Protein AF-A0AAV4BTK8-F1 (afdb_monomer_lite)

Organism: NCBI:txid259542

Radius of gyration: 22.27 Å; chains: 1; bounding box: 43×31×61 Å

Sequence (105 aa):
MGDLLHPNSCECAFSGLDLFAVLPTQSSVENGFWVEHHPISTLTDTGPVEFVVNGSGEEYTDLPETFLHVRVKDTKPDGGALTDTDIVTPTNMYAEALFSQVDVS

Structure (mmCIF, N/CA/C/O backbone):
data_AF-A0AAV4BTK8-F1
#
_entry.id   AF-A0AAV4BTK8-F1
#
loop_
_atom_site.group_PDB
_atom_site.id
_atom_site.type_symbol
_atom_site.label_atom_id
_atom_site.label_alt_id
_atom_site.label_comp_id
_atom_site.label_asym_id
_atom_site.label_entity_id
_atom_site.label_seq_id
_atom_site.pdbx_PDB_ins_code
_atom_site.Cartn_x
_atom_site.Cartn_y
_atom_site.Cartn_z
_atom_site.occupancy
_atom_site.B_iso_or_equiv
_atom_site.auth_seq_id
_atom_site.auth_comp_id
_atom_site.auth_asym_id
_atom_site.auth_atom_id
_atom_site.pdbx_PDB_model_num
ATOM 1 N N . MET A 1 1 ? 24.142 -4.079 -24.751 1.00 51.59 1 MET A N 1
ATOM 2 C CA . MET A 1 1 ? 23.085 -4.113 -25.780 1.00 51.59 1 MET A CA 1
ATOM 3 C C . MET A 1 1 ? 22.276 -5.352 -25.467 1.00 51.59 1 MET A C 1
ATOM 5 O O . MET A 1 1 ? 22.836 -6.433 -25.581 1.00 51.59 1 MET A O 1
ATOM 9 N N . GLY A 1 2 ? 21.086 -5.185 -24.886 1.00 61.00 2 GLY A N 1
ATOM 10 C CA . GLY A 1 2 ? 20.249 -6.314 -24.472 1.00 61.00 2 GLY A CA 1
ATOM 11 C C . GLY A 1 2 ? 19.723 -7.074 -25.687 1.00 61.00 2 GLY A C 1
ATOM 12 O O . GLY A 1 2 ? 19.479 -6.468 -26.731 1.00 61.00 2 GLY A O 1
ATOM 13 N N . ASP A 1 3 ? 19.586 -8.393 -25.567 1.00 75.44 3 ASP A N 1
ATOM 14 C CA . ASP A 1 3 ? 19.061 -9.225 -26.648 1.00 75.44 3 ASP A CA 1
ATOM 15 C C . ASP A 1 3 ? 17.572 -8.929 -26.875 1.00 75.44 3 ASP A C 1
ATOM 17 O O . ASP A 1 3 ? 16.767 -8.893 -25.943 1.00 75.44 3 ASP A O 1
ATOM 21 N N . LEU A 1 4 ? 17.198 -8.720 -28.136 1.00 83.62 4 LEU A N 1
ATOM 22 C CA . LEU A 1 4 ? 15.806 -8.536 -28.536 1.00 83.62 4 LEU A CA 1
ATOM 23 C C . LEU A 1 4 ? 15.056 -9.869 -28.426 1.00 83.62 4 LEU A C 1
ATOM 25 O O . LEU A 1 4 ? 15.558 -10.905 -28.863 1.00 83.62 4 LEU A O 1
ATOM 29 N N . LEU A 1 5 ? 13.818 -9.845 -27.922 1.00 84.81 5 LEU A N 1
ATOM 30 C CA . LEU A 1 5 ? 13.001 -11.057 -27.768 1.00 84.81 5 LEU A CA 1
ATOM 31 C C . LEU A 1 5 ? 12.586 -11.664 -29.120 1.00 84.81 5 LEU A C 1
ATOM 33 O O . LEU A 1 5 ? 12.280 -12.854 -29.201 1.00 84.81 5 LEU A O 1
ATOM 37 N N . HIS A 1 6 ? 12.569 -10.857 -30.187 1.00 86.56 6 HIS A N 1
ATOM 38 C CA . HIS A 1 6 ? 12.225 -11.286 -31.541 1.00 86.56 6 HIS A CA 1
ATOM 39 C C . HIS A 1 6 ? 13.144 -10.623 -32.589 1.00 86.56 6 HIS A C 1
ATOM 41 O O . HIS A 1 6 ? 13.378 -9.418 -32.495 1.00 86.56 6 HIS A O 1
ATOM 47 N N . PRO A 1 7 ? 13.605 -11.337 -33.640 1.00 84.75 7 PRO A N 1
ATOM 48 C CA . PRO A 1 7 ? 14.545 -10.798 -34.637 1.00 84.75 7 PRO A CA 1
ATOM 49 C C . PRO A 1 7 ? 14.065 -9.549 -35.391 1.00 84.75 7 PRO A C 1
ATOM 51 O O . PRO A 1 7 ? 14.880 -8.755 -35.847 1.00 84.75 7 PRO A O 1
ATOM 54 N N . ASN A 1 8 ? 12.745 -9.387 -35.529 1.00 83.94 8 ASN A N 1
ATOM 55 C CA . ASN A 1 8 ? 12.121 -8.227 -36.183 1.00 83.94 8 ASN A CA 1
ATOM 56 C C . ASN A 1 8 ? 11.614 -7.168 -35.186 1.00 83.94 8 ASN A C 1
ATOM 58 O O . ASN A 1 8 ? 10.908 -6.248 -35.588 1.00 83.94 8 ASN A O 1
ATOM 62 N N . SER A 1 9 ? 11.894 -7.332 -33.890 1.00 84.44 9 SER A N 1
ATOM 63 C CA . SER A 1 9 ? 11.590 -6.321 -32.875 1.00 84.44 9 SER A CA 1
ATOM 64 C C . SER A 1 9 ? 12.602 -5.177 -32.962 1.00 84.44 9 SER A C 1
ATOM 66 O O . SER A 1 9 ? 13.754 -5.392 -33.325 1.00 84.44 9 SER A O 1
ATOM 68 N N . CYS A 1 10 ? 12.208 -3.970 -32.567 1.00 82.81 10 CYS A N 1
ATOM 69 C CA . CYS A 1 10 ? 13.136 -2.887 -32.225 1.00 82.81 10 CYS A CA 1
ATOM 70 C C . CYS A 1 10 ? 13.161 -2.667 -30.705 1.00 82.81 10 CYS A C 1
ATOM 72 O O . CYS A 1 10 ? 12.395 -3.310 -29.982 1.00 82.81 10 CYS A O 1
ATOM 74 N N . GLU A 1 11 ? 14.047 -1.800 -30.211 1.00 82.94 11 GLU A N 1
ATOM 75 C CA . GLU A 1 11 ? 13.972 -1.345 -28.819 1.00 82.94 11 GLU A CA 1
ATOM 76 C C . GLU A 1 11 ? 12.697 -0.528 -28.591 1.00 82.94 11 GLU A C 1
ATOM 78 O O . GLU A 1 11 ? 12.236 0.205 -29.471 1.00 82.94 11 GLU A O 1
ATOM 83 N N . CYS A 1 12 ? 12.113 -0.673 -27.404 1.00 76.25 12 CYS A N 1
ATOM 84 C CA . CYS A 1 12 ? 10.889 0.021 -27.034 1.00 76.25 12 CYS A CA 1
ATOM 85 C C . CYS A 1 12 ? 11.104 1.535 -26.962 1.00 76.25 12 CYS A C 1
ATOM 87 O O . CYS A 1 12 ? 11.623 2.066 -25.987 1.00 76.25 12 CYS A O 1
ATOM 89 N N . ALA A 1 13 ? 10.633 2.234 -27.993 1.00 65.44 13 ALA A N 1
ATOM 90 C CA . ALA A 1 13 ? 10.258 3.637 -27.935 1.00 65.44 13 ALA A CA 1
ATOM 91 C C . ALA A 1 13 ? 8.743 3.698 -28.149 1.00 65.44 13 ALA A C 1
ATOM 93 O O . ALA A 1 13 ? 8.235 3.238 -29.175 1.00 65.44 13 ALA A O 1
ATOM 94 N N . PHE A 1 14 ? 8.003 4.199 -27.162 1.00 57.81 14 PHE A N 1
ATOM 95 C CA . PHE A 1 14 ? 6.541 4.203 -27.183 1.00 57.81 14 PHE A CA 1
ATOM 96 C C . PHE A 1 14 ? 5.994 4.887 -28.452 1.00 57.81 14 PHE A C 1
ATOM 98 O O . PHE A 1 14 ? 6.062 6.106 -28.595 1.00 57.81 14 PHE A O 1
ATOM 105 N N . SER A 1 15 ? 5.431 4.103 -29.375 1.00 56.72 15 SER A N 1
ATOM 106 C CA . SER A 1 15 ? 4.686 4.584 -30.546 1.00 56.72 15 SER A CA 1
ATOM 107 C C . SER A 1 15 ? 3.376 3.799 -30.655 1.00 56.72 15 SER A C 1
ATOM 109 O O . SER A 1 15 ? 3.228 2.855 -31.420 1.00 56.72 15 SER A O 1
ATOM 111 N N . GLY A 1 16 ? 2.417 4.146 -29.795 1.00 58.41 16 GLY A N 1
ATOM 112 C CA . GLY A 1 16 ? 1.187 3.378 -29.563 1.00 58.41 16 GLY A CA 1
ATOM 113 C C . GLY A 1 16 ? 0.131 3.402 -30.680 1.00 58.41 16 GLY A C 1
ATOM 114 O O . GLY A 1 16 ? -1.051 3.461 -30.357 1.00 58.41 16 GLY A O 1
ATOM 115 N N . LEU A 1 17 ? 0.504 3.394 -31.966 1.00 61.50 17 LEU A N 1
ATOM 116 C CA . LEU A 1 17 ? -0.462 3.492 -33.076 1.00 61.50 17 LEU A CA 1
ATOM 117 C C . LEU A 1 17 ? -0.332 2.418 -34.172 1.00 61.50 17 LEU A C 1
ATOM 119 O O . LEU A 1 17 ? -1.046 2.499 -35.169 1.00 61.50 17 LEU A O 1
ATOM 123 N N . ASP A 1 18 ? 0.520 1.404 -34.010 1.00 67.81 18 ASP A N 1
ATOM 124 C CA . ASP A 1 18 ? 0.572 0.270 -34.943 1.00 67.81 18 ASP A CA 1
ATOM 125 C C . ASP A 1 18 ? 0.103 -1.022 -34.259 1.00 67.81 18 ASP A C 1
ATOM 127 O O . ASP A 1 18 ? 0.774 -1.567 -33.386 1.00 67.81 18 ASP A O 1
ATOM 131 N N . LEU A 1 19 ? -1.089 -1.485 -34.645 1.00 63.72 19 LEU A N 1
ATOM 132 C CA . LEU A 1 19 ? -1.764 -2.646 -34.058 1.00 63.72 19 LEU A CA 1
ATOM 133 C C . LEU A 1 19 ? -1.246 -3.988 -34.610 1.00 63.72 19 LEU A C 1
ATOM 135 O O . LEU A 1 19 ? -1.517 -5.031 -34.019 1.00 63.72 19 LEU A O 1
ATOM 139 N N . PHE A 1 20 ? -0.539 -3.977 -35.745 1.00 82.31 20 PHE A N 1
ATOM 140 C CA . PHE A 1 20 ? -0.101 -5.194 -36.442 1.00 82.31 20 PHE A CA 1
ATOM 141 C C . PHE A 1 20 ? 1.419 -5.331 -36.531 1.00 82.31 20 PHE A C 1
ATOM 143 O O . PHE A 1 20 ? 1.913 -6.386 -36.940 1.00 82.31 20 PHE A O 1
ATOM 150 N N . ALA A 1 21 ? 2.165 -4.294 -36.150 1.00 77.69 21 ALA A N 1
ATOM 151 C CA . ALA A 1 21 ? 3.603 -4.388 -35.990 1.00 77.69 21 ALA A CA 1
ATOM 152 C C . ALA A 1 21 ? 3.990 -5.401 -34.906 1.00 77.69 21 ALA A C 1
ATOM 154 O O . ALA A 1 21 ? 3.289 -5.619 -33.915 1.00 77.69 21 ALA A O 1
ATOM 155 N N . VAL A 1 22 ? 5.166 -5.999 -35.092 1.00 83.81 22 VAL A N 1
ATOM 156 C CA . VAL A 1 22 ? 5.841 -6.732 -34.022 1.00 83.81 22 VAL A CA 1
ATOM 157 C C . VAL A 1 22 ? 6.108 -5.745 -32.890 1.00 83.81 22 VAL A C 1
ATOM 159 O O . VAL A 1 22 ? 6.728 -4.705 -33.114 1.00 83.81 22 VAL A O 1
ATOM 162 N N . LEU A 1 23 ? 5.630 -6.069 -31.687 1.00 81.12 23 LEU A N 1
ATOM 163 C CA . LEU A 1 23 ? 5.841 -5.228 -30.514 1.00 81.12 23 LEU A CA 1
ATOM 164 C C . LEU A 1 23 ? 7.343 -5.058 -30.250 1.00 81.12 23 LEU A C 1
ATOM 166 O O . LEU A 1 23 ? 8.097 -6.030 -30.377 1.00 81.12 23 LEU A O 1
ATOM 170 N N . PRO A 1 24 ? 7.788 -3.850 -29.881 1.00 83.75 24 PRO A N 1
ATOM 171 C CA . PRO A 1 24 ? 9.177 -3.633 -29.539 1.00 83.75 24 PRO A CA 1
ATOM 172 C C . PRO A 1 24 ? 9.535 -4.321 -28.212 1.00 83.75 24 PRO A C 1
ATOM 174 O O . PRO A 1 24 ? 8.678 -4.592 -27.370 1.00 83.75 24 PRO A O 1
ATOM 177 N N . THR A 1 25 ? 10.823 -4.580 -28.004 1.00 85.06 25 THR A N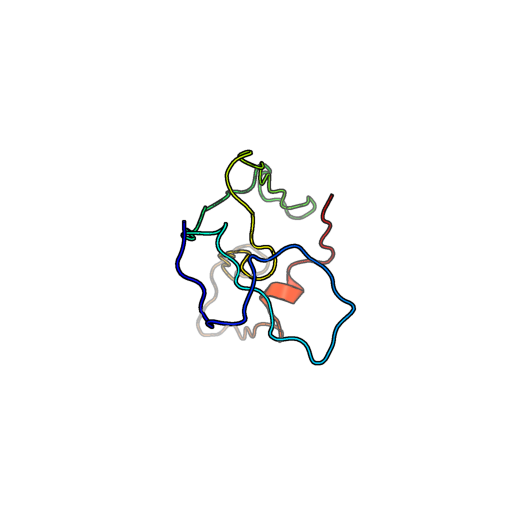 1
ATOM 178 C CA . THR A 1 25 ? 11.358 -5.222 -26.802 1.00 85.06 25 THR A CA 1
ATOM 179 C C . THR A 1 25 ? 11.788 -4.138 -25.821 1.00 85.06 25 THR A C 1
ATOM 181 O O . THR A 1 25 ? 12.576 -3.259 -26.173 1.00 85.06 25 THR A O 1
ATOM 184 N N . GLN A 1 26 ? 11.281 -4.188 -24.587 1.00 82.12 26 GLN A N 1
ATOM 185 C CA . GLN A 1 26 ? 11.793 -3.361 -23.495 1.00 82.12 26 GLN A CA 1
ATOM 186 C C . GLN A 1 26 ? 13.173 -3.888 -23.078 1.00 82.12 26 GLN A C 1
ATOM 188 O O . GLN A 1 26 ? 13.268 -4.987 -22.542 1.00 82.12 26 GLN A O 1
ATOM 193 N N . SER A 1 27 ? 14.228 -3.119 -23.348 1.00 82.19 27 SER A N 1
ATOM 194 C CA . SER A 1 27 ? 15.622 -3.447 -23.015 1.00 82.19 27 SER A CA 1
ATOM 195 C C . SER A 1 27 ? 16.209 -2.570 -21.903 1.00 82.19 27 SER A C 1
ATOM 197 O O . SER A 1 27 ? 17.304 -2.852 -21.432 1.00 82.19 27 SER A O 1
ATOM 199 N N . SER A 1 28 ? 15.514 -1.504 -21.490 1.00 81.44 28 SER A N 1
ATOM 200 C CA . SER A 1 28 ? 16.016 -0.519 -20.520 1.00 81.44 28 SER A CA 1
ATOM 201 C C . SER A 1 28 ? 15.811 -0.923 -19.058 1.00 81.44 28 SER A C 1
ATOM 203 O O . SER A 1 28 ? 16.530 -0.433 -18.196 1.00 81.44 28 SER A O 1
ATOM 205 N N . VAL A 1 29 ? 14.836 -1.790 -18.763 1.00 84.00 29 VAL A N 1
ATOM 206 C CA . VAL A 1 29 ? 14.601 -2.317 -17.408 1.00 84.00 29 VAL A CA 1
ATOM 207 C C . VAL A 1 29 ? 15.240 -3.699 -17.320 1.00 84.00 29 VAL A C 1
ATOM 209 O O . VAL A 1 29 ? 14.740 -4.650 -17.915 1.00 84.00 29 VAL A O 1
ATOM 212 N N . GLU A 1 30 ? 16.364 -3.803 -16.613 1.00 85.69 30 GLU A N 1
ATOM 213 C CA . GLU A 1 30 ? 17.155 -5.042 -16.538 1.00 85.69 30 GLU A CA 1
ATOM 214 C C . GLU A 1 30 ? 16.757 -5.944 -15.361 1.00 85.69 30 GLU A C 1
ATOM 216 O O . GLU A 1 30 ? 16.886 -7.166 -15.434 1.00 85.69 30 GLU A O 1
ATOM 221 N N . ASN A 1 31 ? 16.282 -5.353 -14.265 1.00 86.94 31 ASN A N 1
ATOM 222 C CA . ASN A 1 31 ? 15.806 -6.063 -13.085 1.00 86.94 31 ASN A CA 1
ATOM 223 C C . ASN A 1 31 ? 14.727 -5.248 -12.356 1.00 86.94 31 ASN A C 1
ATOM 225 O O . ASN A 1 31 ? 14.509 -4.077 -12.663 1.00 86.94 31 ASN A O 1
ATOM 229 N N . GLY A 1 32 ? 14.066 -5.891 -11.396 1.00 88.81 32 GLY A N 1
ATOM 230 C CA . GLY A 1 32 ? 13.146 -5.253 -10.464 1.00 88.81 32 GLY A CA 1
ATOM 231 C C . GLY A 1 32 ? 13.397 -5.757 -9.047 1.00 88.81 32 GLY A C 1
ATOM 232 O O . GLY A 1 32 ? 13.868 -6.881 -8.844 1.00 88.81 32 GLY A O 1
ATOM 233 N N . PHE A 1 33 ? 13.090 -4.918 -8.065 1.00 92.31 33 PHE A N 1
ATOM 234 C CA . PHE A 1 33 ? 13.177 -5.252 -6.650 1.00 92.31 33 PHE A CA 1
ATOM 235 C C . PHE A 1 33 ? 12.077 -4.537 -5.867 1.00 92.31 33 PHE A C 1
ATOM 237 O O . PHE A 1 33 ? 11.506 -3.549 -6.320 1.00 92.31 33 PHE A O 1
ATOM 244 N N . TRP A 1 34 ? 11.790 -5.052 -4.674 1.00 92.94 34 TRP A N 1
ATOM 245 C CA . TRP A 1 34 ? 10.800 -4.478 -3.772 1.00 92.94 34 TRP A CA 1
ATOM 246 C C . TRP A 1 34 ? 11.448 -3.462 -2.838 1.00 92.94 34 TRP A C 1
ATOM 248 O O . TRP A 1 34 ? 12.464 -3.760 -2.206 1.00 92.94 34 TRP A O 1
ATOM 258 N N . VAL A 1 35 ? 10.825 -2.292 -2.710 1.00 92.62 35 VAL A N 1
ATOM 259 C CA . VAL A 1 35 ? 11.202 -1.267 -1.731 1.00 92.62 35 VAL A CA 1
ATOM 260 C C . VAL A 1 35 ? 10.062 -1.088 -0.745 1.00 92.62 35 VAL A C 1
ATOM 262 O O . VAL A 1 35 ? 8.923 -0.839 -1.133 1.00 92.62 35 VAL A O 1
ATOM 265 N N . GLU A 1 36 ? 10.364 -1.221 0.543 1.00 94.38 36 GLU A N 1
ATOM 266 C CA . GLU A 1 36 ? 9.390 -0.985 1.603 1.00 94.38 36 GLU A CA 1
ATOM 267 C C . GLU A 1 36 ? 9.431 0.484 2.035 1.00 94.38 36 GLU A C 1
ATOM 269 O O . GLU A 1 36 ? 10.475 1.004 2.433 1.00 94.38 36 GLU A O 1
ATOM 274 N N . HIS A 1 37 ? 8.274 1.144 1.981 1.00 93.81 37 HIS A N 1
ATOM 275 C CA . HIS A 1 37 ? 8.083 2.500 2.483 1.00 93.81 37 HIS A CA 1
ATOM 276 C C . HIS A 1 37 ? 7.172 2.469 3.709 1.00 93.81 37 HIS A C 1
ATOM 278 O O . HIS A 1 37 ? 6.074 1.912 3.674 1.00 93.81 37 HIS A O 1
ATOM 284 N N . HIS A 1 38 ? 7.614 3.097 4.796 1.00 94.62 38 HIS A N 1
ATOM 285 C CA . HIS A 1 38 ? 6.794 3.277 5.990 1.00 94.62 38 HIS A CA 1
ATOM 286 C C . HIS A 1 38 ? 6.029 4.608 5.939 1.00 94.62 38 HIS A C 1
ATOM 288 O O . HIS A 1 38 ? 6.494 5.548 5.285 1.00 94.62 38 HIS A O 1
ATOM 294 N N . PRO A 1 39 ? 4.888 4.716 6.645 1.00 94.88 39 PRO A N 1
ATOM 295 C CA . PRO A 1 39 ? 4.173 5.977 6.759 1.00 94.88 39 PRO A CA 1
ATOM 296 C C . PRO A 1 39 ? 5.055 7.066 7.373 1.00 94.88 39 PRO A C 1
ATOM 298 O O . PRO A 1 39 ? 5.800 6.809 8.323 1.00 94.88 39 PRO A O 1
ATOM 301 N N . ILE A 1 40 ? 4.934 8.292 6.867 1.00 94.75 40 ILE A N 1
ATOM 302 C CA . ILE A 1 40 ? 5.568 9.471 7.472 1.00 94.75 40 ILE A CA 1
ATOM 303 C C . ILE A 1 40 ? 4.706 10.076 8.587 1.00 94.75 40 ILE A C 1
ATOM 305 O O . ILE A 1 40 ? 5.221 10.790 9.448 1.00 94.75 40 ILE A O 1
ATOM 309 N N . SER A 1 41 ? 3.401 9.784 8.583 1.00 87.50 41 SER A N 1
ATOM 310 C CA . SER A 1 41 ? 2.450 10.233 9.593 1.00 87.50 41 SER A CA 1
ATOM 311 C C . SER A 1 41 ? 2.243 9.179 10.684 1.00 87.50 41 SER A C 1
ATOM 313 O O . SER A 1 41 ? 2.259 7.970 10.446 1.00 87.50 41 SER A O 1
ATOM 315 N N . THR A 1 42 ? 2.022 9.643 11.915 1.00 89.31 42 THR A N 1
ATOM 316 C CA . THR A 1 42 ? 1.514 8.782 12.988 1.00 89.31 42 THR A CA 1
ATOM 317 C C . THR A 1 42 ? 0.082 8.369 12.658 1.00 89.31 42 THR A C 1
ATOM 319 O O . THR A 1 42 ? -0.728 9.210 12.269 1.00 89.31 42 THR A O 1
ATOM 322 N N . LEU A 1 43 ? -0.252 7.094 12.868 1.00 88.69 43 LEU A N 1
ATOM 323 C CA . LEU A 1 43 ? -1.618 6.602 12.694 1.00 88.69 43 LEU A CA 1
ATOM 324 C C . LEU A 1 43 ? -2.557 7.259 13.714 1.00 88.69 43 LEU A C 1
ATOM 326 O O . LEU A 1 43 ? -2.306 7.225 14.920 1.00 88.69 43 LEU A O 1
ATOM 330 N N . THR A 1 44 ? -3.640 7.854 13.220 1.00 89.00 44 THR A N 1
ATOM 331 C CA . THR A 1 44 ? -4.693 8.484 14.025 1.00 89.00 44 THR A CA 1
ATOM 332 C C . THR A 1 44 ? -6.058 8.118 13.453 1.00 89.00 44 THR A C 1
ATOM 334 O O . THR A 1 44 ? -6.153 7.753 12.286 1.00 89.00 44 THR A O 1
ATOM 337 N N . ASP A 1 45 ? -7.122 8.272 14.241 1.00 84.94 45 ASP A N 1
ATOM 338 C CA . ASP A 1 45 ? -8.481 7.901 13.814 1.00 84.94 45 ASP A CA 1
ATOM 339 C C . ASP A 1 45 ? -9.089 8.850 12.762 1.00 84.94 45 ASP A C 1
ATOM 341 O O . ASP A 1 45 ? -10.172 8.591 12.244 1.00 84.94 45 ASP A O 1
ATOM 345 N N . THR A 1 46 ? -8.444 9.989 12.485 1.00 85.06 46 THR A N 1
ATOM 346 C CA . THR A 1 46 ? -9.024 11.067 11.657 1.00 85.06 46 THR A CA 1
ATOM 347 C C . THR A 1 46 ? -8.090 11.614 10.582 1.00 85.06 46 THR A C 1
ATOM 349 O O . THR A 1 46 ? -8.557 12.308 9.681 1.00 85.06 46 THR A O 1
ATOM 352 N N . GLY A 1 47 ? -6.786 11.337 10.670 1.00 88.56 47 GLY A N 1
ATOM 353 C CA . GLY A 1 47 ? -5.785 11.834 9.730 1.00 88.56 47 GLY A CA 1
ATOM 354 C C . GLY A 1 47 ? -5.459 10.837 8.613 1.00 88.56 47 GLY A C 1
ATOM 355 O O . GLY A 1 47 ? -5.670 9.634 8.781 1.00 88.56 47 GLY A O 1
ATOM 356 N N . PRO A 1 48 ? -4.910 11.316 7.485 1.00 91.56 48 PRO A N 1
ATOM 357 C CA . PRO A 1 48 ? -4.449 10.445 6.414 1.00 91.56 48 PRO A CA 1
ATOM 358 C C . PRO A 1 48 ? -3.212 9.636 6.828 1.00 91.56 48 PRO A C 1
ATOM 360 O O . PRO A 1 48 ? -2.363 10.079 7.613 1.00 91.56 48 PRO A O 1
ATOM 363 N N . VAL A 1 49 ? -3.088 8.445 6.244 1.00 92.94 49 VAL A N 1
ATOM 364 C CA . VAL A 1 49 ? -1.843 7.672 6.263 1.00 92.94 49 VAL A CA 1
ATOM 365 C C . VAL A 1 49 ? -1.030 8.093 5.046 1.00 92.94 49 VAL A C 1
ATOM 367 O O . VAL A 1 49 ? -1.401 7.786 3.916 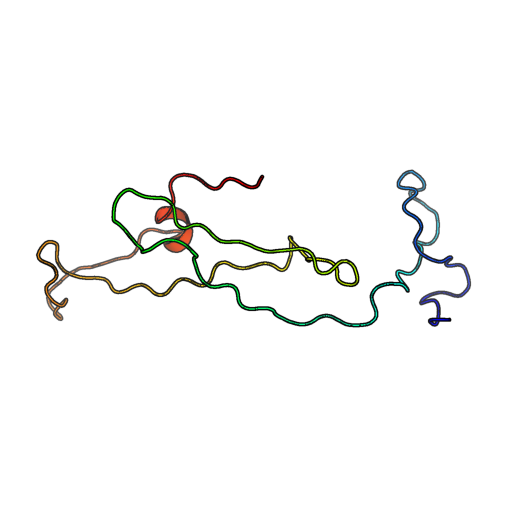1.00 92.94 49 VAL A O 1
ATOM 370 N N . GLU A 1 50 ? 0.053 8.830 5.274 1.00 94.00 50 GLU A N 1
ATOM 371 C CA . GLU A 1 50 ? 0.846 9.435 4.204 1.00 94.00 50 GLU A CA 1
ATOM 372 C C . GLU A 1 50 ? 2.143 8.662 3.977 1.00 94.00 50 GLU A C 1
ATOM 374 O O . GLU A 1 50 ? 2.848 8.312 4.927 1.00 94.00 50 GLU A O 1
ATOM 379 N N . PHE A 1 51 ? 2.479 8.441 2.708 1.00 94.12 51 PHE A N 1
ATOM 380 C CA . PHE A 1 51 ? 3.717 7.802 2.272 1.00 94.12 51 PHE A CA 1
ATOM 381 C C . PHE A 1 51 ? 4.460 8.732 1.318 1.00 94.12 51 PHE A C 1
ATOM 383 O O . PHE A 1 51 ? 3.845 9.429 0.514 1.00 94.12 51 PHE A O 1
ATOM 390 N N . VAL A 1 52 ? 5.791 8.707 1.380 1.00 93.56 52 VAL A N 1
ATOM 391 C CA . VAL A 1 52 ? 6.651 9.416 0.428 1.00 93.56 52 VAL A CA 1
ATOM 392 C C . VAL A 1 52 ? 7.490 8.391 -0.322 1.00 93.56 52 VAL A C 1
ATOM 394 O O . VAL A 1 52 ? 8.358 7.733 0.258 1.00 93.56 52 VAL A O 1
ATOM 397 N N . VAL A 1 53 ? 7.220 8.274 -1.622 1.00 91.69 53 VAL A N 1
ATOM 398 C CA . VAL A 1 53 ? 7.955 7.420 -2.560 1.00 91.69 53 VAL A CA 1
ATOM 399 C C . VAL A 1 53 ? 8.735 8.340 -3.496 1.00 91.69 53 VAL A C 1
ATOM 401 O O . VAL A 1 53 ? 8.188 8.893 -4.445 1.00 91.69 53 VAL A O 1
ATOM 404 N N . ASN A 1 54 ? 10.009 8.573 -3.178 1.00 89.00 54 ASN A N 1
ATOM 405 C CA . ASN A 1 54 ? 10.867 9.438 -3.986 1.00 89.00 54 ASN A CA 1
ATOM 406 C C . ASN A 1 54 ? 11.411 8.669 -5.193 1.00 89.00 54 ASN A C 1
ATOM 408 O O . ASN A 1 54 ? 11.864 7.537 -5.045 1.00 89.00 54 ASN A O 1
ATOM 412 N N . GLY A 1 55 ? 11.444 9.313 -6.360 1.00 83.75 55 GLY A N 1
ATOM 413 C CA . GLY A 1 55 ? 12.168 8.781 -7.513 1.00 83.75 55 GLY A CA 1
ATOM 414 C C . GLY A 1 55 ? 13.681 8.806 -7.280 1.00 83.75 55 GLY A C 1
ATOM 415 O O . GLY A 1 55 ? 14.208 9.753 -6.693 1.00 83.75 55 GLY A O 1
ATOM 416 N N . SER A 1 56 ? 14.384 7.785 -7.766 1.00 79.19 56 SER A N 1
ATOM 417 C CA . SER A 1 56 ? 15.842 7.653 -7.630 1.00 79.19 56 SER A CA 1
ATOM 418 C C . SER A 1 56 ? 16.627 8.133 -8.857 1.00 79.19 56 SER A C 1
ATOM 420 O O . SER A 1 56 ? 17.853 8.098 -8.856 1.00 79.19 56 SER A O 1
ATOM 422 N N . GLY A 1 57 ? 15.945 8.611 -9.905 1.00 81.38 57 GLY A N 1
ATOM 423 C CA . GLY A 1 57 ? 16.551 9.122 -11.143 1.00 81.38 57 GLY A CA 1
ATOM 424 C C . GLY A 1 57 ? 17.093 8.041 -12.086 1.00 81.38 57 GLY A C 1
ATOM 425 O O . GLY A 1 57 ? 17.173 8.284 -13.288 1.00 81.38 57 GLY A O 1
ATOM 426 N N . GLU A 1 58 ? 17.411 6.860 -11.559 1.00 84.19 58 GLU A N 1
ATOM 427 C CA . GLU A 1 58 ? 17.891 5.694 -12.312 1.00 84.19 58 GLU A CA 1
ATOM 428 C C . GLU A 1 58 ? 16.861 4.555 -12.348 1.00 84.19 58 GLU A C 1
ATOM 430 O O . GLU A 1 58 ? 16.867 3.756 -13.284 1.00 84.19 58 GLU A O 1
ATOM 435 N N 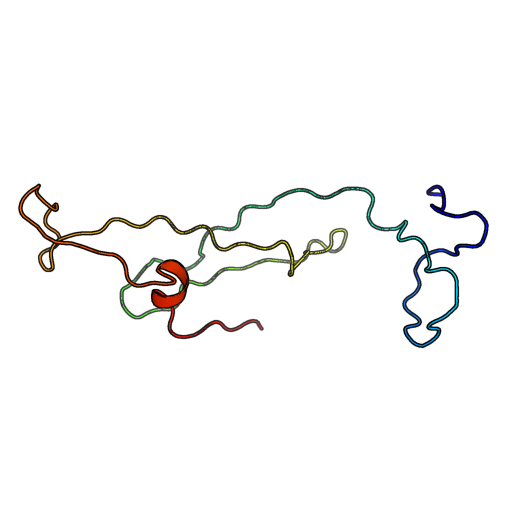. GLU A 1 59 ? 15.952 4.493 -11.370 1.00 87.88 59 GLU A N 1
ATOM 436 C CA . GLU A 1 59 ? 14.950 3.430 -11.261 1.00 87.88 59 GLU A CA 1
ATOM 437 C C . GLU A 1 59 ? 13.545 3.957 -11.579 1.00 87.88 59 GLU A C 1
ATOM 439 O O . GLU A 1 59 ? 13.230 5.141 -11.413 1.00 87.88 59 GLU A O 1
ATOM 444 N N . TYR A 1 60 ? 12.682 3.041 -12.012 1.00 85.94 60 TYR A N 1
ATOM 445 C CA . TYR A 1 60 ? 11.270 3.302 -12.264 1.00 85.94 60 TYR A CA 1
ATOM 446 C C . TYR A 1 60 ? 10.418 2.656 -11.173 1.00 85.94 60 TYR A C 1
ATOM 448 O O . TYR A 1 60 ? 10.687 1.532 -10.754 1.00 85.94 60 TYR A O 1
ATOM 456 N N . THR A 1 61 ? 9.359 3.344 -10.749 1.00 88.12 61 THR A N 1
ATOM 457 C CA . THR A 1 61 ? 8.334 2.761 -9.876 1.00 88.12 61 THR A CA 1
ATOM 458 C C . THR A 1 61 ? 7.269 2.079 -10.727 1.00 88.12 61 THR A C 1
ATOM 460 O O . THR A 1 61 ? 6.610 2.731 -11.540 1.00 88.12 61 THR A O 1
ATOM 463 N N . ASP A 1 62 ? 7.071 0.780 -10.517 1.00 88.75 62 ASP A N 1
ATOM 464 C CA . ASP A 1 62 ? 5.967 0.033 -11.118 1.00 88.75 62 ASP A CA 1
ATOM 465 C C . ASP A 1 62 ? 4.691 0.218 -10.274 1.00 88.75 62 ASP A C 1
ATOM 467 O O . ASP A 1 62 ? 4.476 -0.448 -9.261 1.00 88.75 62 ASP A O 1
ATOM 471 N N . LEU A 1 63 ? 3.856 1.192 -10.657 1.00 86.44 63 LEU A N 1
ATOM 472 C CA . LEU A 1 63 ? 2.609 1.499 -9.945 1.00 86.44 63 LEU A CA 1
ATOM 473 C C . LEU A 1 63 ? 1.590 0.340 -9.977 1.00 86.44 63 LEU A C 1
ATOM 475 O O . LEU A 1 63 ? 0.991 0.074 -8.933 1.00 86.44 63 LEU A O 1
ATOM 479 N N . PRO A 1 64 ? 1.366 -0.359 -11.113 1.00 87.81 64 PRO A N 1
ATOM 480 C CA . PRO A 1 64 ? 0.566 -1.586 -11.132 1.00 87.81 64 PRO A CA 1
ATOM 481 C C . PRO A 1 64 ? 1.043 -2.666 -10.156 1.00 87.81 64 PRO A C 1
ATOM 483 O O . PRO A 1 64 ? 0.212 -3.389 -9.608 1.00 87.81 64 PRO A O 1
ATOM 486 N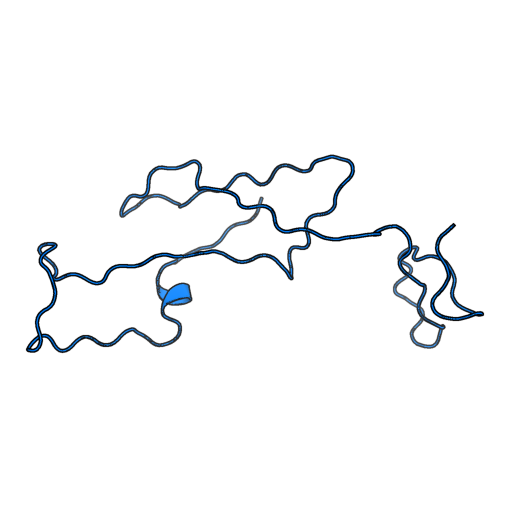 N . GLU A 1 65 ? 2.354 -2.768 -9.935 1.00 90.44 65 GLU A N 1
ATOM 487 C CA . GLU A 1 65 ? 2.967 -3.721 -9.006 1.00 90.44 65 GLU A CA 1
ATOM 488 C C . GLU A 1 65 ? 3.298 -3.084 -7.639 1.00 90.44 65 GLU A C 1
ATOM 490 O O . GLU A 1 65 ? 4.296 -3.402 -7.002 1.00 90.44 65 GLU A O 1
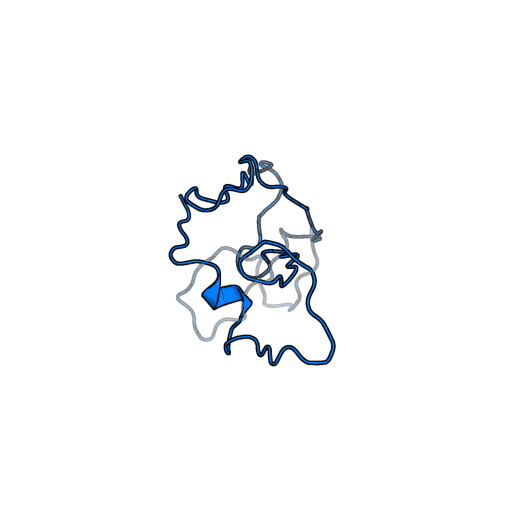ATOM 495 N N . THR A 1 66 ? 2.446 -2.174 -7.152 1.00 91.00 66 THR A N 1
ATOM 496 C CA . THR A 1 66 ? 2.568 -1.555 -5.821 1.00 91.00 66 THR A CA 1
ATOM 497 C C . THR A 1 66 ? 1.419 -1.986 -4.906 1.00 91.00 66 THR A C 1
ATOM 499 O O . THR A 1 66 ? 0.251 -1.960 -5.294 1.00 91.00 66 THR A O 1
ATOM 502 N N . PHE A 1 67 ? 1.731 -2.339 -3.653 1.00 92.38 67 PHE A N 1
ATOM 503 C CA . PHE A 1 67 ? 0.745 -2.798 -2.667 1.00 92.38 67 PHE A CA 1
ATOM 504 C C . PHE A 1 67 ? 0.824 -2.015 -1.356 1.00 92.38 67 PHE A C 1
ATOM 506 O O . PHE A 1 67 ? 1.909 -1.715 -0.860 1.00 92.38 67 PHE A O 1
ATOM 513 N N . LEU A 1 68 ? -0.336 -1.769 -0.739 1.00 91.75 68 LEU A N 1
ATOM 514 C CA . LEU A 1 68 ? -0.407 -1.297 0.641 1.00 91.75 68 LEU A CA 1
ATOM 515 C C . LEU A 1 68 ? -0.408 -2.495 1.596 1.00 91.75 68 LEU A C 1
ATOM 517 O O . LEU A 1 68 ? -1.342 -3.298 1.610 1.00 91.75 68 LEU A O 1
ATOM 521 N N . HIS A 1 69 ? 0.624 -2.605 2.429 1.00 92.06 69 HIS A N 1
ATOM 522 C CA . HIS A 1 69 ? 0.684 -3.628 3.468 1.00 92.06 69 HIS A CA 1
ATOM 523 C C . HIS A 1 69 ? -0.005 -3.134 4.747 1.00 92.06 69 HIS A C 1
ATOM 525 O O . HIS A 1 69 ? 0.473 -2.215 5.410 1.00 92.06 69 HIS A O 1
ATOM 531 N N . VAL A 1 70 ? -1.120 -3.773 5.115 1.00 90.12 70 VAL A N 1
ATOM 532 C CA . VAL A 1 70 ? -1.913 -3.414 6.298 1.00 90.12 70 VAL A CA 1
ATOM 533 C C . VAL A 1 70 ? -1.836 -4.516 7.353 1.00 90.12 70 VAL A C 1
ATOM 535 O O . VAL A 1 70 ? -2.072 -5.690 7.068 1.00 90.12 70 VAL A O 1
ATOM 538 N N . ARG A 1 71 ? -1.560 -4.131 8.603 1.00 91.00 71 ARG A N 1
ATOM 539 C CA . ARG A 1 71 ? -1.670 -5.007 9.775 1.00 91.00 71 ARG A CA 1
ATOM 540 C C . ARG A 1 71 ? -2.804 -4.516 10.664 1.00 91.00 71 ARG A C 1
ATOM 542 O O . ARG A 1 71 ? -2.712 -3.425 11.218 1.00 91.00 71 ARG A O 1
ATOM 549 N N . VAL A 1 72 ? -3.832 -5.342 10.834 1.00 89.12 72 VAL A N 1
ATOM 550 C CA . VAL A 1 72 ? -5.030 -4.994 11.609 1.00 89.12 72 VAL A CA 1
ATOM 551 C C . VAL A 1 72 ? -5.168 -5.897 12.831 1.00 89.12 72 VAL A C 1
ATOM 553 O O . VAL A 1 72 ? -4.738 -7.052 12.823 1.00 89.12 72 VAL A O 1
ATOM 556 N N . LYS A 1 73 ? -5.758 -5.352 13.894 1.00 90.12 73 LYS A N 1
ATOM 557 C CA . LYS A 1 73 ? -6.190 -6.089 15.078 1.00 90.12 73 LYS A CA 1
ATOM 558 C C . LYS A 1 73 ? -7.610 -5.657 15.416 1.00 90.12 73 LYS A C 1
ATOM 560 O O . LYS A 1 73 ? -7.812 -4.514 15.813 1.00 90.12 73 LYS A O 1
ATOM 565 N N . ASP A 1 74 ? -8.556 -6.581 15.321 1.00 89.94 74 ASP A N 1
ATOM 566 C CA . ASP A 1 74 ? -9.924 -6.329 15.760 1.00 89.94 74 ASP A CA 1
ATOM 567 C C . ASP A 1 74 ? -10.008 -6.333 17.294 1.00 89.94 74 ASP A C 1
ATOM 569 O O . ASP A 1 74 ? -9.457 -7.208 17.976 1.00 89.94 74 ASP A O 1
ATOM 573 N N . THR A 1 75 ? -10.700 -5.340 17.846 1.00 93.12 75 THR A N 1
ATOM 574 C CA . THR A 1 75 ? -10.943 -5.199 19.286 1.00 93.12 75 THR A CA 1
ATOM 575 C C . THR A 1 75 ? -12.409 -4.900 19.554 1.00 93.12 75 THR A C 1
ATOM 577 O O . THR A 1 75 ? -13.170 -4.525 18.663 1.00 93.12 75 THR A O 1
ATOM 580 N N . LYS A 1 76 ? -12.810 -5.028 20.817 1.00 92.44 76 LYS A N 1
ATOM 581 C CA . LYS A 1 76 ? -14.082 -4.482 21.294 1.00 92.44 76 LYS A CA 1
ATOM 582 C C . LYS A 1 76 ? -14.075 -2.947 21.192 1.00 92.44 76 LYS A C 1
ATOM 584 O O . LYS A 1 76 ? -12.993 -2.357 21.120 1.00 92.44 76 LYS A O 1
ATOM 589 N N . PRO A 1 77 ? -15.247 -2.282 21.237 1.00 90.38 77 PRO A N 1
ATOM 590 C CA . PRO A 1 77 ? -15.325 -0.817 21.194 1.00 90.38 77 PRO A CA 1
ATOM 591 C C . PRO A 1 77 ? -14.551 -0.104 22.313 1.00 90.38 77 PRO A C 1
ATOM 593 O O . PRO A 1 77 ? -14.178 1.052 22.159 1.00 90.38 77 PRO A O 1
ATOM 596 N N . ASP A 1 78 ? -14.306 -0.782 23.435 1.00 92.38 78 ASP A N 1
ATOM 597 C CA . ASP A 1 78 ? -13.517 -0.281 24.565 1.00 92.38 78 ASP A CA 1
ATOM 598 C C . ASP A 1 78 ? -12.003 -0.569 24.443 1.00 92.38 78 ASP A C 1
ATOM 600 O O . ASP A 1 78 ? -11.243 -0.282 25.367 1.00 92.38 78 ASP A O 1
ATOM 604 N N . GLY A 1 79 ? -11.552 -1.149 23.324 1.00 90.94 79 GLY A N 1
ATOM 605 C CA . GLY A 1 79 ? -10.165 -1.567 23.096 1.00 90.94 79 GLY A CA 1
ATOM 606 C C . GLY A 1 79 ? -9.810 -2.937 23.689 1.00 90.94 79 GLY A C 1
ATOM 607 O O . GLY A 1 79 ? -8.674 -3.400 23.548 1.00 90.94 79 GLY A O 1
ATOM 608 N N . GLY A 1 80 ? -10.763 -3.611 24.339 1.00 95.69 80 GLY A N 1
ATOM 609 C CA . GLY A 1 80 ? -10.587 -4.945 24.898 1.00 95.69 80 GLY A CA 1
ATOM 610 C C . GLY A 1 80 ? -10.383 -6.030 23.837 1.00 95.69 80 GLY A C 1
ATOM 611 O O . GLY A 1 80 ? -10.755 -5.888 22.669 1.00 95.69 80 GLY A O 1
ATOM 612 N N . ALA A 1 81 ? -9.799 -7.155 24.250 1.00 95.94 81 ALA A N 1
ATOM 613 C CA . ALA A 1 81 ? -9.647 -8.320 23.384 1.00 95.94 81 ALA A CA 1
ATOM 614 C C . ALA A 1 81 ? -11.003 -8.989 23.102 1.00 95.94 81 ALA A C 1
ATOM 616 O O . ALA A 1 81 ? -11.875 -9.046 23.974 1.00 95.94 81 ALA A O 1
ATOM 617 N N . LEU A 1 82 ? -11.149 -9.527 21.891 1.00 94.81 82 LEU A N 1
ATOM 618 C CA . LEU A 1 82 ? -12.256 -10.411 21.538 1.00 94.81 82 LEU A CA 1
ATOM 619 C C . LEU A 1 82 ? -12.138 -11.749 22.288 1.00 94.81 82 LEU A C 1
ATOM 621 O O . LEU A 1 82 ? -11.046 -12.189 22.647 1.00 94.81 82 LEU A O 1
ATOM 625 N N . THR A 1 83 ? -13.280 -12.379 22.530 1.00 94.31 83 THR A N 1
ATOM 626 C CA . THR A 1 83 ? -13.456 -13.668 23.209 1.00 94.31 83 THR A CA 1
ATOM 627 C C . THR A 1 83 ? -14.268 -14.612 22.329 1.00 94.31 83 THR A C 1
ATOM 629 O O . THR A 1 83 ? -14.943 -14.166 21.405 1.00 94.31 83 THR A O 1
ATOM 632 N N . ASP A 1 84 ? -14.280 -15.903 22.654 1.00 92.19 84 ASP A N 1
ATOM 633 C CA . ASP A 1 84 ? -14.975 -16.935 21.866 1.00 92.19 84 ASP A CA 1
ATOM 634 C C . ASP A 1 84 ? -16.499 -16.726 21.757 1.00 92.19 84 ASP A C 1
ATOM 636 O O . ASP A 1 84 ? -17.156 -17.340 20.918 1.00 92.19 84 ASP A O 1
ATOM 640 N N . THR A 1 85 ? -17.080 -15.870 22.603 1.00 94.69 85 THR A N 1
ATOM 641 C CA . THR A 1 85 ? -18.506 -15.519 22.553 1.00 94.69 85 THR A CA 1
ATOM 642 C C . THR A 1 85 ? -18.808 -14.298 21.684 1.00 94.69 85 THR A C 1
ATOM 644 O O . THR A 1 85 ? -19.977 -14.022 21.422 1.00 94.69 85 THR A O 1
ATOM 647 N N . ASP A 1 86 ? -17.788 -13.544 21.263 1.00 93.56 86 ASP A N 1
ATOM 648 C CA . ASP A 1 86 ? -17.970 -12.361 20.427 1.00 93.56 86 ASP A CA 1
ATOM 649 C C . ASP A 1 86 ? -18.165 -12.784 18.964 1.00 93.56 86 ASP A C 1
ATOM 651 O O . ASP A 1 86 ? -17.300 -13.406 18.349 1.00 93.56 86 ASP A O 1
ATOM 655 N N . ILE A 1 87 ? -19.317 -12.434 18.389 1.00 91.56 87 ILE A N 1
ATOM 656 C CA . ILE A 1 87 ? -19.614 -12.702 16.980 1.00 91.56 87 ILE A CA 1
ATOM 657 C C . ILE A 1 87 ? -19.085 -11.528 16.159 1.00 91.56 87 ILE A C 1
ATOM 659 O O . ILE A 1 87 ? -19.703 -10.465 16.111 1.00 91.56 87 ILE A O 1
ATOM 663 N N . VAL A 1 88 ? -17.938 -11.727 15.514 1.00 89.62 88 VAL A N 1
ATOM 664 C CA . VAL A 1 88 ? -17.297 -10.735 14.643 1.00 89.62 88 VAL A CA 1
ATOM 665 C C . VAL A 1 88 ? -17.178 -11.311 13.238 1.00 89.62 88 VAL A C 1
ATOM 667 O O . VAL A 1 88 ? -16.884 -12.490 13.049 1.00 89.62 88 VAL A O 1
ATOM 670 N N . THR A 1 89 ? -17.445 -10.495 12.226 1.00 89.00 89 THR A N 1
ATOM 671 C CA . THR A 1 89 ? -17.253 -10.864 10.822 1.00 89.00 89 THR A CA 1
ATOM 672 C C . THR A 1 89 ? -16.744 -9.640 10.074 1.00 89.00 89 THR A C 1
ATOM 674 O O . THR A 1 89 ? -17.377 -8.587 10.173 1.00 89.00 89 THR A O 1
ATOM 677 N N . PRO A 1 90 ? -15.617 -9.743 9.349 1.00 86.25 90 PRO A N 1
ATOM 678 C CA . PRO A 1 90 ? -15.144 -8.643 8.528 1.00 86.25 90 PRO A CA 1
ATOM 679 C C . PRO A 1 90 ? -16.134 -8.377 7.392 1.00 86.25 90 PRO A C 1
ATOM 681 O O . PRO A 1 90 ? -16.734 -9.296 6.829 1.00 86.25 90 PRO A O 1
ATOM 684 N N . THR A 1 91 ? -16.287 -7.108 7.032 1.00 90.00 91 THR A N 1
ATOM 685 C CA . THR A 1 91 ? -17.006 -6.723 5.815 1.00 90.00 91 THR A CA 1
ATOM 686 C C . THR A 1 91 ? -16.290 -7.298 4.588 1.00 90.00 91 THR A C 1
ATOM 688 O O . THR A 1 91 ? -15.070 -7.464 4.584 1.00 90.00 91 THR A O 1
ATOM 691 N N . ASN A 1 92 ? -17.046 -7.611 3.532 1.00 91.75 92 ASN A N 1
ATOM 692 C CA . ASN A 1 92 ? -16.458 -7.965 2.242 1.00 91.75 92 ASN A CA 1
ATOM 693 C C . ASN A 1 92 ? -15.555 -6.824 1.743 1.00 91.75 92 ASN A C 1
ATOM 695 O O . ASN A 1 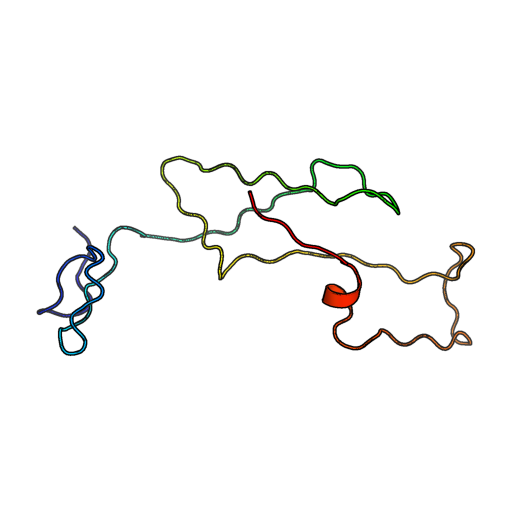92 ? -15.954 -5.670 1.854 1.00 91.75 92 ASN A O 1
ATOM 699 N N . MET A 1 93 ? -14.397 -7.143 1.156 1.00 90.94 93 MET A N 1
ATOM 700 C CA . MET A 1 93 ? -13.383 -6.136 0.793 1.00 90.94 93 MET A CA 1
ATOM 701 C C . MET A 1 93 ? -12.916 -5.345 2.033 1.00 90.94 93 MET A C 1
ATOM 703 O O . MET A 1 93 ? -13.046 -4.126 2.123 1.00 90.94 93 MET A O 1
ATOM 707 N N . TYR A 1 94 ? -12.460 -6.080 3.057 1.00 90.31 94 TYR A N 1
ATOM 708 C CA . TYR A 1 94 ? -12.129 -5.533 4.378 1.00 90.31 94 TYR A CA 1
ATOM 709 C C . TYR A 1 94 ? -11.056 -4.445 4.313 1.00 90.31 94 TYR A C 1
ATOM 711 O O . TYR A 1 94 ? -11.197 -3.443 4.999 1.00 90.31 94 TYR A O 1
ATOM 719 N N . ALA A 1 95 ? -10.022 -4.613 3.481 1.00 88.62 95 ALA A N 1
ATOM 720 C CA . ALA A 1 95 ? -8.945 -3.633 3.346 1.00 88.62 95 ALA A CA 1
ATOM 721 C C . ALA A 1 95 ? -9.430 -2.346 2.662 1.00 88.62 95 ALA A C 1
ATOM 723 O O . ALA A 1 95 ? -9.098 -1.247 3.094 1.00 88.62 95 ALA A O 1
ATOM 724 N N . GLU A 1 96 ? -10.261 -2.481 1.633 1.00 88.75 96 GLU A N 1
ATOM 725 C CA . GLU A 1 96 ? -10.852 -1.377 0.881 1.00 88.75 96 GLU A CA 1
ATOM 726 C C . GLU A 1 96 ? -11.851 -0.593 1.737 1.00 88.75 96 GLU A C 1
ATOM 728 O O . GLU A 1 96 ? -11.972 0.620 1.600 1.00 88.75 96 GLU A O 1
ATOM 733 N N . ALA A 1 97 ? -12.534 -1.270 2.663 1.00 90.56 97 ALA A N 1
ATOM 734 C CA . ALA A 1 97 ? -13.457 -0.644 3.601 1.00 90.56 97 ALA A CA 1
ATOM 735 C C . ALA A 1 97 ? -12.761 0.195 4.693 1.00 90.56 97 ALA A C 1
ATOM 737 O O . ALA A 1 97 ? -13.445 0.943 5.392 1.00 90.56 97 ALA A O 1
ATOM 738 N N . LEU A 1 98 ? -11.434 0.087 4.860 1.00 89.62 98 LEU A N 1
ATOM 739 C CA . LEU A 1 98 ? -10.683 0.868 5.856 1.00 89.62 98 LEU A CA 1
ATOM 740 C C . LEU A 1 98 ? -10.452 2.321 5.428 1.00 89.62 98 LEU A C 1
ATOM 742 O O . LEU A 1 98 ? -10.239 3.174 6.288 1.00 89.62 98 LEU A O 1
ATOM 746 N N . PHE A 1 99 ? -10.482 2.615 4.125 1.00 89.06 99 PHE A N 1
ATOM 747 C CA . PHE A 1 99 ? -10.106 3.919 3.584 1.00 89.06 99 PHE A CA 1
ATOM 748 C C . PHE A 1 99 ? -11.273 4.541 2.821 1.00 89.06 99 PHE A C 1
ATOM 750 O O . PHE A 1 99 ? -11.895 3.909 1.973 1.00 89.06 99 PHE A O 1
ATOM 757 N N . SER A 1 100 ? -11.571 5.806 3.105 1.00 90.12 100 SER A N 1
ATOM 758 C CA . SER A 1 100 ? -12.634 6.551 2.421 1.00 90.12 100 SER A CA 1
ATOM 759 C C . SER A 1 100 ? -12.156 7.268 1.158 1.00 90.12 100 SER A C 1
ATOM 761 O O . SER A 1 100 ? -12.976 7.607 0.305 1.00 90.12 100 SER A O 1
ATOM 763 N N . GLN A 1 101 ? -10.850 7.516 1.043 1.00 90.81 101 GLN A N 1
ATOM 764 C CA . GLN A 1 101 ? -10.236 8.254 -0.055 1.00 90.81 101 GLN A CA 1
ATOM 765 C C . GLN A 1 101 ? -8.777 7.825 -0.234 1.00 90.81 101 GLN A C 1
ATOM 767 O O . GLN A 1 101 ? -8.090 7.511 0.738 1.00 90.81 101 GLN A O 1
ATOM 772 N N . VAL A 1 102 ? -8.322 7.822 -1.488 1.00 89.38 102 VAL A N 1
ATOM 773 C CA . VAL A 1 102 ? -6.927 7.604 -1.879 1.00 89.38 102 VAL A CA 1
ATOM 774 C C . VAL A 1 102 ? -6.581 8.653 -2.925 1.00 89.38 102 VAL A C 1
ATOM 776 O O . VAL A 1 102 ? -7.246 8.728 -3.958 1.00 89.38 102 VAL A O 1
ATOM 779 N N . ASP A 1 103 ? -5.545 9.441 -2.657 1.00 91.00 103 ASP A N 1
ATOM 780 C CA . ASP A 1 103 ? -5.050 10.478 -3.558 1.00 91.00 103 ASP A CA 1
ATOM 781 C C . ASP A 1 103 ? -3.589 10.200 -3.924 1.00 91.00 103 ASP A C 1
ATOM 783 O O . ASP A 1 103 ? -2.811 9.708 -3.107 1.00 91.00 103 ASP A O 1
ATOM 787 N N . VAL A 1 104 ? -3.219 10.536 -5.161 1.00 87.94 104 VAL A N 1
ATOM 788 C CA . VAL A 1 104 ? -1.841 10.483 -5.667 1.00 87.94 104 VAL A CA 1
ATOM 789 C C . VAL A 1 104 ? -1.539 11.837 -6.305 1.00 87.94 104 VAL A C 1
ATOM 791 O O . VAL A 1 104 ? -2.335 12.319 -7.115 1.00 87.94 104 VAL A O 1
ATOM 794 N N . SER A 1 105 ? -0.421 12.456 -5.918 1.00 82.81 105 SER A N 1
ATOM 795 C CA . SER A 1 105 ? -0.012 13.810 -6.327 1.00 82.81 105 SER A CA 1
ATOM 796 C C . SER A 1 105 ? 1.342 13.834 -7.012 1.00 82.81 105 SER A C 1
ATOM 798 O O . SER A 1 105 ? 2.239 13.141 -6.481 1.00 82.81 105 SER A O 1
#

pLDDT: mean 86.14, std 9.07, range [51.59, 95.94]

Foldseek 3Di:
DDDWPDPQAAEDDDDPDDPPDDYHGDPLQPDDDDDDWAFPDDDDPPDDRDTDDDDPVRDDDDPVPDDDDDDDDDADPVRHHDDPPDDDDADVVNVVVVDPDDDDD

Secondary structure (DSSP, 8-state):
-PPPSSTT--B----TT-SSSPPPB--S-----------SSPP-SSS---------SS----STT-----------TTSPPP-TT----PPSSTTGGG-S-----